Protein AF-A0A8S9NWI4-F1 (afdb_monomer)

Foldseek 3Di:
DDPDDDDDPPPPDDAAEAEDAPLALPVQLPDPPDALVVVCVVRVHPYYHYDNNVDDPVCVVVSCVRNVPPDDDDD

Organism: Brassica cretica (NCBI:txid69181)

Structure (mmCIF, N/CA/C/O backbone):
data_AF-A0A8S9NWI4-F1
#
_entry.id   AF-A0A8S9NWI4-F1
#
loop_
_atom_site.group_PDB
_atom_site.id
_atom_site.type_symbol
_atom_site.label_atom_id
_atom_site.label_alt_id
_atom_site.label_comp_id
_atom_site.label_asym_id
_atom_site.label_entity_id
_atom_site.label_seq_id
_atom_site.pdbx_PDB_ins_code
_atom_site.Cartn_x
_atom_site.Cartn_y
_atom_site.Cartn_z
_atom_site.occupancy
_atom_site.B_iso_or_equiv
_atom_site.auth_seq_id
_atom_site.auth_comp_id
_atom_site.auth_asym_id
_atom_site.auth_atom_id
_atom_site.pdbx_PDB_model_num
ATOM 1 N N . MET A 1 1 ? 21.715 10.230 1.769 1.00 45.56 1 MET A N 1
ATOM 2 C CA . MET A 1 1 ? 21.895 8.802 1.430 1.00 45.56 1 MET A CA 1
ATOM 3 C C . MET A 1 1 ? 20.573 8.273 0.912 1.00 45.56 1 MET A C 1
ATOM 5 O O . MET A 1 1 ? 19.581 8.372 1.622 1.00 45.56 1 MET A O 1
ATOM 9 N N . THR A 1 2 ? 20.516 7.797 -0.328 1.00 53.66 2 THR A N 1
ATOM 10 C CA . THR 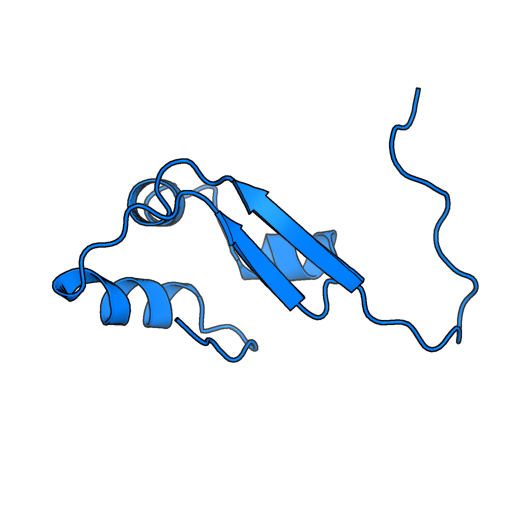A 1 2 ? 19.290 7.203 -0.870 1.00 53.66 2 THR A CA 1
ATOM 11 C C . THR A 1 2 ? 19.273 5.730 -0.480 1.00 53.66 2 THR A C 1
ATOM 13 O O . THR A 1 2 ? 20.086 4.957 -0.969 1.00 53.66 2 THR A O 1
ATOM 16 N N . MET A 1 3 ? 18.364 5.331 0.413 1.00 80.88 3 MET A N 1
ATOM 17 C CA . MET A 1 3 ? 18.214 3.917 0.796 1.00 80.88 3 MET A CA 1
ATOM 18 C C . MET A 1 3 ? 17.632 3.046 -0.328 1.00 80.88 3 MET A C 1
ATOM 20 O O . MET A 1 3 ? 17.491 1.840 -0.154 1.00 80.88 3 MET A O 1
ATOM 24 N N . ARG A 1 4 ? 17.262 3.639 -1.471 1.00 78.88 4 ARG A N 1
ATOM 25 C CA . ARG A 1 4 ? 16.732 2.895 -2.612 1.00 78.88 4 ARG A CA 1
ATOM 26 C C . ARG A 1 4 ? 17.861 2.552 -3.588 1.00 78.88 4 ARG A C 1
ATOM 28 O O . ARG A 1 4 ? 18.601 3.466 -3.965 1.00 78.88 4 ARG A O 1
ATOM 35 N N . PRO A 1 5 ? 17.977 1.283 -4.011 1.00 82.69 5 PRO A N 1
ATOM 36 C CA . PRO A 1 5 ? 18.844 0.917 -5.119 1.00 82.69 5 PRO A CA 1
ATOM 37 C C . PRO A 1 5 ? 18.385 1.615 -6.412 1.00 82.69 5 PRO A C 1
ATOM 39 O O . PRO A 1 5 ? 17.221 2.024 -6.511 1.00 82.69 5 PRO A O 1
ATOM 42 N N . PRO A 1 6 ? 19.288 1.779 -7.393 1.00 84.81 6 PRO A N 1
ATOM 43 C CA . PRO A 1 6 ? 18.927 2.326 -8.693 1.00 84.81 6 PRO A CA 1
ATOM 44 C C . PRO A 1 6 ? 17.834 1.476 -9.372 1.00 84.81 6 PRO A C 1
ATOM 46 O O . PRO A 1 6 ? 17.746 0.273 -9.106 1.00 84.81 6 PRO A O 1
ATOM 49 N N . PRO A 1 7 ? 16.997 2.080 -10.238 1.00 83.94 7 PRO A N 1
ATOM 50 C CA . PRO A 1 7 ? 15.990 1.349 -11.001 1.00 83.94 7 PRO A CA 1
ATOM 51 C C . PRO A 1 7 ? 16.611 0.245 -11.863 1.00 83.94 7 PRO A C 1
ATOM 53 O O . PRO A 1 7 ? 17.753 0.364 -12.312 1.00 83.94 7 PRO A O 1
ATOM 56 N N . LEU A 1 8 ? 15.840 -0.814 -12.116 1.00 87.19 8 LEU A N 1
ATOM 57 C CA . LEU A 1 8 ? 16.233 -1.852 -13.065 1.00 87.19 8 LEU A CA 1
ATOM 58 C C . LEU A 1 8 ? 16.297 -1.276 -14.492 1.00 87.19 8 LEU A C 1
ATOM 60 O O . LEU A 1 8 ? 15.544 -0.349 -14.801 1.00 87.19 8 LEU A O 1
ATOM 64 N N . PRO A 1 9 ? 17.161 -1.821 -15.370 1.00 91.94 9 PRO A N 1
ATOM 65 C CA . PRO A 1 9 ? 17.177 -1.452 -16.780 1.00 91.94 9 PRO A CA 1
ATOM 66 C C . PRO A 1 9 ? 15.804 -1.643 -17.429 1.00 91.94 9 PRO A C 1
ATOM 68 O O . PRO A 1 9 ? 15.090 -2.606 -17.126 1.00 91.94 9 PRO A O 1
ATOM 71 N N . GLU A 1 10 ? 15.455 -0.750 -18.350 1.00 86.94 10 GLU A N 1
ATOM 72 C CA . GLU A 1 10 ? 14.204 -0.826 -19.102 1.00 86.94 10 GLU A CA 1
ATOM 73 C C . GLU A 1 10 ? 14.102 -2.156 -19.872 1.00 86.94 10 GLU A C 1
ATOM 75 O O . GLU A 1 10 ? 15.084 -2.644 -20.431 1.00 86.94 10 GLU A O 1
ATOM 80 N N . GLY A 1 11 ? 12.922 -2.782 -19.848 1.00 88.94 11 GLY A N 1
ATOM 81 C CA . GLY A 1 11 ? 12.687 -4.095 -20.461 1.00 88.94 11 GLY A CA 1
ATOM 82 C C . GLY A 1 11 ? 13.115 -5.302 -19.617 1.00 88.94 11 GLY A C 1
ATOM 83 O O . GLY A 1 11 ? 12.870 -6.438 -20.022 1.00 88.94 11 GLY A O 1
ATOM 84 N N . THR A 1 12 ? 13.703 -5.096 -18.432 1.00 93.31 12 THR A N 1
ATOM 85 C CA . THR A 1 12 ? 13.953 -6.197 -17.490 1.00 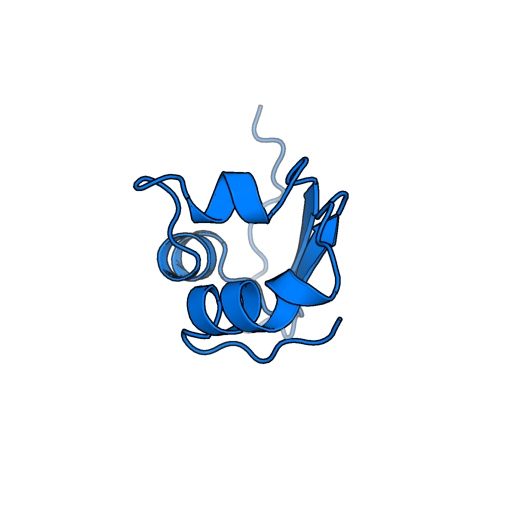93.31 12 THR A CA 1
ATOM 86 C C . THR A 1 12 ? 12.623 -6.793 -17.029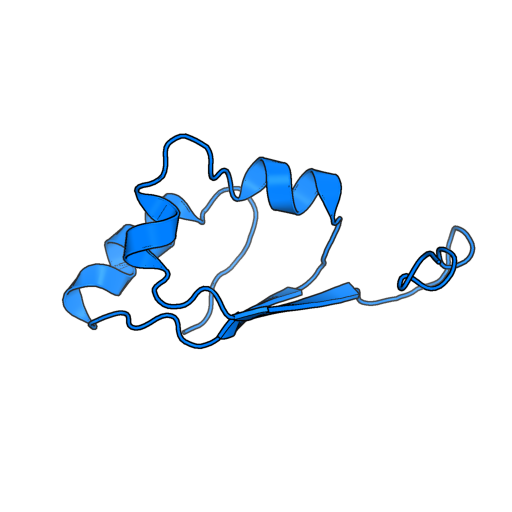 1.00 93.31 12 THR A C 1
ATOM 88 O O . THR A 1 12 ? 11.817 -6.108 -16.401 1.00 93.31 12 THR A O 1
ATOM 91 N N . MET A 1 13 ? 12.401 -8.083 -17.292 1.00 93.00 13 MET A N 1
ATOM 92 C CA . MET A 1 13 ? 11.269 -8.805 -16.709 1.00 93.00 13 MET A CA 1
ATOM 93 C C . MET A 1 13 ? 11.489 -8.930 -15.201 1.00 93.00 13 MET A C 1
ATOM 95 O O . MET A 1 13 ? 12.397 -9.629 -14.751 1.00 93.00 13 MET A O 1
ATOM 99 N N . SER A 1 14 ? 10.673 -8.239 -14.414 1.00 91.12 14 SER A N 1
ATOM 100 C CA . SER A 1 14 ? 10.769 -8.239 -12.957 1.00 91.12 14 SER A CA 1
ATOM 101 C C . SER A 1 14 ? 9.389 -8.151 -12.329 1.00 91.12 14 SER A C 1
ATOM 103 O O . SER A 1 14 ? 8.469 -7.641 -12.959 1.00 91.12 14 SER A O 1
ATOM 105 N N . VAL A 1 15 ? 9.276 -8.618 -11.088 1.00 92.69 15 VAL A N 1
ATOM 106 C CA . VAL A 1 15 ? 8.098 -8.411 -10.243 1.00 92.69 15 VAL A CA 1
ATOM 107 C C . VAL A 1 15 ? 8.514 -7.532 -9.071 1.00 92.69 15 VAL A C 1
ATOM 109 O O . VAL A 1 15 ? 9.404 -7.896 -8.298 1.00 92.69 15 VAL A O 1
ATOM 112 N N . LYS A 1 16 ? 7.880 -6.373 -8.922 1.00 91.31 16 LYS A N 1
ATOM 113 C CA . LYS A 1 16 ? 8.083 -5.454 -7.810 1.00 91.31 16 LYS A CA 1
ATOM 114 C C . LYS A 1 16 ? 7.081 -5.749 -6.702 1.00 91.31 16 LYS A C 1
ATOM 116 O O . LYS A 1 16 ? 5.898 -5.429 -6.795 1.00 91.31 16 LYS A O 1
ATOM 121 N N . ILE A 1 17 ? 7.600 -6.311 -5.615 1.00 92.88 17 ILE A N 1
ATOM 122 C CA . ILE A 1 17 ? 6.841 -6.585 -4.395 1.00 92.88 17 ILE A CA 1
ATOM 123 C C . ILE A 1 17 ? 7.149 -5.497 -3.369 1.00 92.88 17 ILE A C 1
ATOM 125 O O . ILE A 1 17 ? 8.309 -5.251 -3.033 1.00 92.88 17 ILE A O 1
ATOM 129 N N . MET A 1 18 ? 6.107 -4.860 -2.848 1.00 91.94 18 MET A N 1
ATOM 130 C CA . MET A 1 18 ? 6.194 -3.894 -1.761 1.00 91.94 18 MET A CA 1
ATOM 131 C C . MET A 1 18 ? 5.556 -4.481 -0.504 1.00 91.94 18 MET A C 1
ATOM 133 O O . MET A 1 18 ? 4.465 -5.036 -0.553 1.00 91.94 18 MET A O 1
ATOM 137 N N . THR A 1 19 ? 6.221 -4.340 0.640 1.00 93.31 19 THR A N 1
ATOM 138 C CA . THR A 1 19 ? 5.650 -4.687 1.946 1.00 93.31 19 THR A CA 1
ATOM 139 C C . THR A 1 19 ? 5.541 -3.436 2.796 1.00 93.31 19 THR A C 1
ATOM 141 O O . THR A 1 19 ? 6.477 -2.636 2.851 1.00 93.31 19 THR A O 1
ATOM 144 N N . TRP A 1 20 ? 4.401 -3.255 3.455 1.00 92.75 20 TRP A N 1
ATOM 145 C CA . TRP A 1 20 ? 4.149 -2.079 4.272 1.00 92.75 20 TRP A CA 1
ATOM 146 C C . TRP A 1 20 ? 3.397 -2.435 5.550 1.00 92.75 20 TRP A C 1
ATOM 148 O O . TRP A 1 20 ? 2.249 -2.876 5.526 1.00 92.75 20 TRP A O 1
ATOM 158 N N . ASN A 1 21 ? 4.040 -2.185 6.688 1.00 93.69 21 ASN A N 1
ATOM 159 C CA . ASN A 1 21 ? 3.369 -2.125 7.977 1.00 93.69 21 ASN A CA 1
ATOM 160 C C . ASN A 1 21 ? 2.544 -0.837 8.089 1.00 93.69 21 ASN A C 1
ATOM 162 O O . ASN A 1 21 ? 3.098 0.260 8.175 1.00 93.69 21 ASN A O 1
ATOM 166 N N . VAL A 1 22 ? 1.221 -0.988 8.089 1.00 92.06 22 VAL A N 1
ATOM 167 C CA . VAL A 1 22 ? 0.270 0.133 8.106 1.00 92.06 22 VAL A CA 1
ATOM 168 C C . VAL A 1 22 ? -0.262 0.453 9.500 1.00 92.06 22 VAL A C 1
ATOM 170 O O . VAL A 1 22 ? -1.011 1.413 9.648 1.00 92.06 22 VAL A O 1
ATOM 173 N N . ASN A 1 23 ? 0.097 -0.342 10.518 1.00 92.06 23 ASN A N 1
ATOM 174 C CA . ASN A 1 23 ? -0.345 -0.169 11.904 1.00 92.06 23 ASN A CA 1
ATOM 175 C C . ASN A 1 23 ? -1.872 0.067 12.048 1.00 92.06 23 ASN A C 1
ATOM 177 O O . ASN A 1 23 ? -2.325 0.861 12.872 1.00 92.06 23 ASN A O 1
ATOM 181 N N . GLY A 1 24 ? -2.682 -0.623 11.242 1.00 91.88 24 GLY A N 1
ATOM 182 C CA . GLY A 1 24 ? -4.132 -0.438 11.160 1.00 91.88 24 GLY A CA 1
ATOM 183 C C . GLY A 1 24 ? -4.601 0.118 9.816 1.00 91.88 24 GLY A C 1
ATOM 184 O O . GLY A 1 24 ? -4.773 1.324 9.645 1.00 91.88 24 GLY A O 1
ATOM 185 N N . LEU A 1 25 ? -4.941 -0.777 8.887 1.00 89.75 25 LEU A N 1
ATOM 186 C CA . LEU A 1 25 ? -5.373 -0.423 7.532 1.00 89.75 25 LEU A CA 1
ATOM 187 C C . LEU A 1 25 ? -6.677 0.388 7.525 1.00 89.75 25 LEU A C 1
ATOM 189 O O . LEU A 1 25 ? -6.838 1.312 6.738 1.00 89.75 25 LEU A O 1
ATOM 193 N N . ARG A 1 26 ? -7.598 0.110 8.455 1.00 88.19 26 ARG A N 1
ATOM 194 C CA . ARG A 1 26 ? -8.848 0.878 8.569 1.00 88.19 26 ARG A CA 1
ATOM 195 C C . ARG A 1 26 ? -8.608 2.346 8.924 1.00 88.19 26 ARG A C 1
ATOM 197 O O . ARG A 1 26 ? -9.344 3.205 8.455 1.00 88.19 26 ARG A O 1
ATOM 204 N N . ALA A 1 27 ? -7.639 2.629 9.794 1.00 89.38 27 ALA A N 1
ATOM 205 C CA . ALA A 1 27 ? -7.309 4.005 10.152 1.00 89.38 27 ALA A CA 1
ATOM 206 C C . ALA A 1 27 ? -6.651 4.715 8.964 1.00 89.38 27 ALA A C 1
ATOM 208 O O . ALA A 1 27 ? -7.039 5.835 8.652 1.0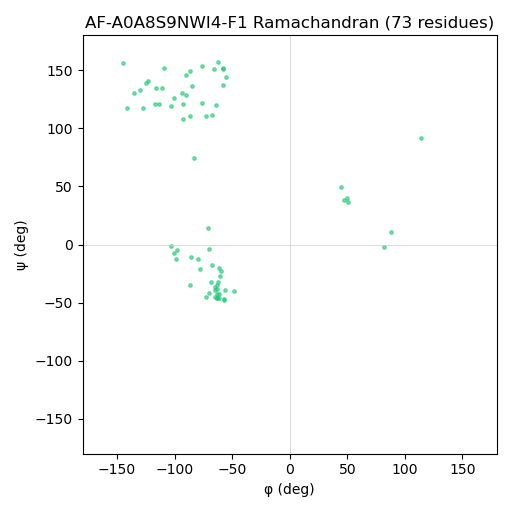0 89.38 27 ALA A O 1
ATOM 209 N N . LEU A 1 28 ? -5.747 4.022 8.261 1.00 90.19 28 LEU A N 1
ATOM 210 C CA . LEU A 1 28 ? -5.101 4.516 7.046 1.00 90.19 28 LEU A CA 1
ATOM 211 C C . LEU A 1 28 ? -6.120 4.894 5.958 1.00 90.19 28 LEU A C 1
ATOM 213 O O . LEU A 1 28 ? -6.045 5.991 5.421 1.00 90.19 28 LEU A O 1
ATOM 217 N N . LEU A 1 29 ? -7.108 4.036 5.686 1.00 87.25 29 LEU A N 1
ATOM 218 C CA . LEU A 1 29 ? -8.136 4.283 4.662 1.00 87.25 29 LEU A CA 1
ATOM 219 C C . LEU A 1 29 ? -9.095 5.435 4.988 1.00 87.25 29 LEU A C 1
ATOM 221 O O . LEU A 1 29 ? -9.782 5.925 4.101 1.00 87.25 29 LEU A O 1
ATOM 225 N N . LYS A 1 30 ? -9.166 5.864 6.251 1.00 87.50 30 LYS A N 1
ATOM 226 C CA . LYS A 1 30 ? -9.966 7.028 6.659 1.00 87.50 30 LYS A CA 1
ATOM 227 C C . LYS A 1 30 ? -9.221 8.349 6.501 1.00 87.50 30 LYS A C 1
ATOM 229 O O . LYS A 1 30 ? -9.829 9.399 6.688 1.00 87.50 30 LYS A O 1
ATOM 234 N N . LEU A 1 31 ? -7.917 8.313 6.233 1.00 88.69 31 LEU A N 1
ATOM 235 C CA . LEU A 1 31 ? -7.141 9.522 6.004 1.00 88.69 31 LEU A CA 1
ATOM 236 C C . LEU A 1 31 ? -7.452 10.050 4.606 1.00 88.69 31 LEU A C 1
ATOM 238 O O . LEU A 1 31 ? -7.185 9.370 3.622 1.00 88.69 31 LEU A O 1
ATOM 242 N N . GLU A 1 32 ? -7.941 11.286 4.513 1.00 84.00 32 GLU A N 1
ATOM 243 C CA . GLU A 1 32 ? -8.224 11.939 3.224 1.00 84.00 32 GLU A CA 1
ATOM 244 C C . GLU A 1 32 ? -6.977 12.074 2.336 1.00 84.00 32 GLU A C 1
ATOM 246 O O . GLU A 1 32 ? -7.075 12.171 1.117 1.00 84.00 32 GLU A O 1
ATOM 251 N N . SER A 1 33 ? -5.788 12.060 2.944 1.00 85.94 33 SER A N 1
ATOM 252 C CA . SER A 1 33 ? -4.506 12.111 2.243 1.00 85.94 33 SER A CA 1
ATOM 253 C C . SER A 1 33 ? -4.061 10.770 1.658 1.00 85.94 33 SER A C 1
ATOM 255 O O . SER A 1 33 ? -3.099 10.739 0.889 1.00 85.94 33 SER A O 1
ATOM 257 N N . PHE A 1 34 ? -4.703 9.658 2.029 1.00 87.31 34 PHE A N 1
ATOM 258 C CA . PHE A 1 34 ? -4.332 8.342 1.532 1.00 87.31 34 PHE A CA 1
ATOM 259 C C . PHE A 1 34 ? -5.137 7.978 0.285 1.00 87.31 34 PHE A C 1
ATOM 261 O O . PHE A 1 34 ? -6.359 7.865 0.319 1.00 87.31 34 PHE A O 1
ATOM 268 N N . SER A 1 35 ? -4.425 7.722 -0.811 1.00 86.31 35 SER A N 1
ATOM 269 C CA . SER A 1 35 ? -4.994 7.191 -2.046 1.00 86.31 35 SER A CA 1
ATOM 270 C C . SER A 1 35 ? -4.207 5.950 -2.481 1.00 86.31 35 SER A C 1
ATOM 272 O O . SER A 1 35 ? -3.016 6.067 -2.796 1.00 86.31 35 SER A O 1
ATOM 274 N N . PRO A 1 36 ? -4.848 4.767 -2.536 1.00 83.00 36 PRO A N 1
ATOM 275 C CA . PRO A 1 36 ? -4.231 3.555 -3.072 1.00 83.00 36 PRO A CA 1
ATOM 276 C C . PRO A 1 36 ? -3.730 3.743 -4.508 1.00 83.00 36 PRO A C 1
ATOM 278 O O . PRO A 1 36 ? -2.623 3.320 -4.831 1.00 83.00 36 PRO A O 1
ATOM 281 N N . LEU A 1 37 ? -4.494 4.463 -5.338 1.00 84.44 37 LEU A N 1
ATOM 282 C CA . LEU A 1 37 ? -4.125 4.770 -6.719 1.00 84.44 37 LEU A CA 1
ATOM 283 C C . LEU A 1 37 ? -2.853 5.625 -6.802 1.00 84.44 37 LEU A C 1
ATOM 285 O O . LEU A 1 37 ? -1.950 5.319 -7.577 1.00 84.44 37 LEU A O 1
ATOM 289 N N . GLN A 1 38 ? -2.736 6.680 -5.989 1.00 88.06 38 GLN A N 1
ATOM 290 C CA . GLN A 1 38 ? -1.519 7.502 -5.980 1.00 88.06 38 GLN A CA 1
ATOM 291 C C . GLN A 1 38 ? -0.298 6.714 -5.499 1.00 88.06 38 GLN A C 1
ATOM 293 O O . GLN A 1 38 ? 0.803 6.911 -6.016 1.00 88.06 38 GLN A O 1
ATOM 298 N N . LEU A 1 39 ? -0.482 5.810 -4.531 1.00 88.81 39 LEU A N 1
ATOM 299 C CA . LEU A 1 39 ? 0.578 4.914 -4.080 1.00 88.81 39 LEU A CA 1
ATOM 300 C C . LEU A 1 39 ? 1.024 3.975 -5.210 1.00 88.81 39 LEU A C 1
ATOM 302 O O . LEU A 1 39 ? 2.225 3.842 -5.439 1.00 88.81 39 LEU A O 1
ATOM 306 N N . ALA A 1 40 ? 0.073 3.375 -5.929 1.00 87.31 40 ALA A N 1
ATOM 307 C CA . ALA A 1 40 ? 0.335 2.504 -7.071 1.00 87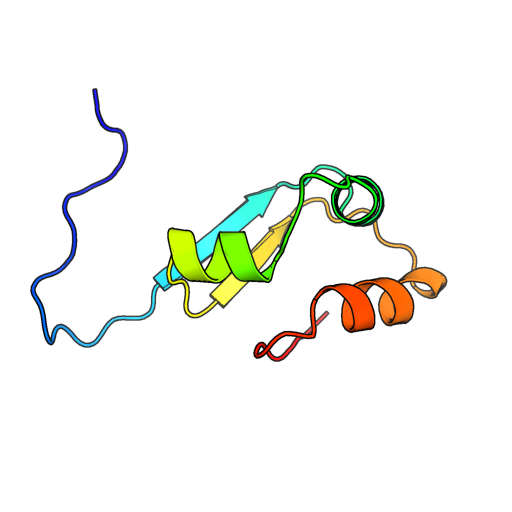.31 40 ALA A CA 1
ATOM 308 C C . ALA A 1 40 ? 1.067 3.234 -8.202 1.00 87.31 40 ALA A C 1
ATOM 310 O O . ALA A 1 40 ? 2.084 2.746 -8.677 1.00 87.31 40 ALA A O 1
ATOM 311 N N . LEU A 1 41 ? 0.633 4.440 -8.577 1.00 87.19 41 LEU A N 1
ATOM 312 C CA . LEU A 1 41 ? 1.295 5.234 -9.620 1.00 87.19 41 LEU A CA 1
ATOM 313 C C . LEU A 1 41 ? 2.712 5.657 -9.223 1.00 87.19 41 LEU A C 1
ATOM 315 O O . LEU A 1 41 ? 3.622 5.665 -10.048 1.00 87.19 41 LEU A O 1
ATOM 319 N N . ARG A 1 42 ? 2.909 6.017 -7.952 1.00 89.06 42 ARG A N 1
ATOM 320 C CA . ARG A 1 42 ? 4.208 6.469 -7.449 1.00 89.06 42 ARG A CA 1
ATOM 321 C C . ARG A 1 42 ? 5.208 5.328 -7.327 1.00 89.06 42 ARG A C 1
ATOM 323 O O . ARG A 1 42 ? 6.383 5.509 -7.637 1.00 89.06 42 ARG A O 1
ATOM 330 N N . GLU A 1 43 ? 4.775 4.199 -6.778 1.00 89.94 43 GLU A N 1
ATOM 331 C CA . GLU A 1 43 ? 5.670 3.090 -6.467 1.00 89.94 43 GLU A CA 1
ATOM 332 C C . GLU A 1 43 ? 5.644 1.994 -7.537 1.00 89.94 43 GLU A C 1
ATOM 334 O O . GLU A 1 43 ? 6.564 1.189 -7.550 1.00 89.94 43 GLU A O 1
ATOM 339 N N . ASN A 1 44 ? 4.693 1.980 -8.470 1.00 88.81 44 ASN A N 1
ATOM 340 C CA . ASN A 1 44 ? 4.611 1.043 -9.597 1.00 88.81 44 ASN A CA 1
ATOM 341 C C . ASN A 1 44 ? 4.886 -0.415 -9.184 1.00 88.81 44 ASN A C 1
ATOM 343 O O . ASN A 1 44 ? 5.784 -1.064 -9.721 1.00 88.81 44 ASN A O 1
ATOM 347 N N . PHE A 1 45 ? 4.211 -0.878 -8.129 1.00 90.94 45 PHE A N 1
ATOM 348 C CA . PHE A 1 45 ? 4.343 -2.247 -7.637 1.00 90.94 45 PHE A CA 1
ATOM 349 C C . PHE A 1 45 ? 3.377 -3.176 -8.372 1.00 90.94 45 PHE A C 1
ATOM 351 O O . PHE A 1 45 ? 2.260 -2.787 -8.718 1.00 90.94 45 PHE A O 1
ATOM 358 N N . ASP A 1 46 ? 3.792 -4.429 -8.517 1.00 90.50 46 ASP A N 1
ATOM 359 C CA . ASP A 1 46 ? 2.940 -5.512 -9.003 1.00 90.50 46 ASP A CA 1
ATOM 360 C C . ASP A 1 46 ? 2.157 -6.142 -7.846 1.00 90.50 46 ASP A C 1
ATOM 362 O O . ASP A 1 46 ? 1.003 -6.533 -7.997 1.00 90.50 46 ASP A O 1
ATOM 366 N N . VAL A 1 47 ? 2.774 -6.213 -6.659 1.00 91.62 47 VAL A N 1
ATOM 367 C CA . VAL A 1 47 ? 2.170 -6.790 -5.451 1.00 91.62 47 VAL A CA 1
ATOM 368 C C . VAL A 1 47 ? 2.442 -5.891 -4.248 1.00 91.62 47 VAL A C 1
ATOM 370 O O . VAL A 1 47 ? 3.591 -5.533 -3.983 1.00 91.62 47 VAL A O 1
ATOM 373 N N . LEU A 1 48 ? 1.395 -5.569 -3.484 1.00 91.62 48 LEU A N 1
ATOM 374 C CA . LEU A 1 48 ? 1.490 -4.850 -2.212 1.00 91.62 48 LEU A CA 1
ATOM 375 C C . LEU A 1 48 ? 0.984 -5.724 -1.063 1.00 91.62 48 LEU A C 1
ATOM 377 O O . LEU A 1 48 ? -0.178 -6.119 -1.027 1.00 91.62 48 LEU A O 1
ATOM 381 N N . CYS A 1 49 ? 1.857 -5.977 -0.093 1.00 92.50 49 CYS A N 1
ATOM 382 C CA . CYS A 1 49 ? 1.552 -6.729 1.115 1.00 92.50 49 CYS A CA 1
ATOM 383 C C . CYS A 1 49 ? 1.379 -5.778 2.303 1.00 92.50 49 CYS A C 1
ATOM 385 O O . CYS A 1 49 ? 2.323 -5.088 2.696 1.00 92.50 49 CYS A O 1
ATOM 387 N N . PHE A 1 50 ? 0.197 -5.780 2.920 1.00 91.75 50 PHE A N 1
ATOM 388 C CA . PHE A 1 50 ? -0.051 -5.032 4.152 1.00 91.75 50 PHE A CA 1
ATOM 389 C C . PHE A 1 50 ? 0.254 -5.874 5.393 1.00 91.75 50 PHE A C 1
ATOM 391 O O . PHE A 1 50 ? -0.262 -6.976 5.563 1.00 91.75 50 PHE A O 1
ATOM 398 N N . GLN A 1 51 ? 1.054 -5.320 6.299 1.00 92.62 51 GLN A N 1
ATOM 399 C CA . GLN A 1 51 ? 1.370 -5.897 7.605 1.00 92.62 51 GLN A CA 1
ATOM 400 C C . GLN A 1 51 ? 0.696 -5.080 8.711 1.00 92.62 51 GLN A C 1
ATOM 402 O O . GLN A 1 51 ? 0.441 -3.887 8.549 1.00 92.62 51 GLN A O 1
ATOM 407 N N . GLU A 1 52 ? 0.392 -5.728 9.840 1.00 92.69 52 GLU A N 1
ATOM 408 C CA . GLU A 1 52 ? -0.360 -5.122 10.950 1.00 92.69 52 GLU A CA 1
ATOM 409 C C . GLU A 1 52 ? -1.656 -4.4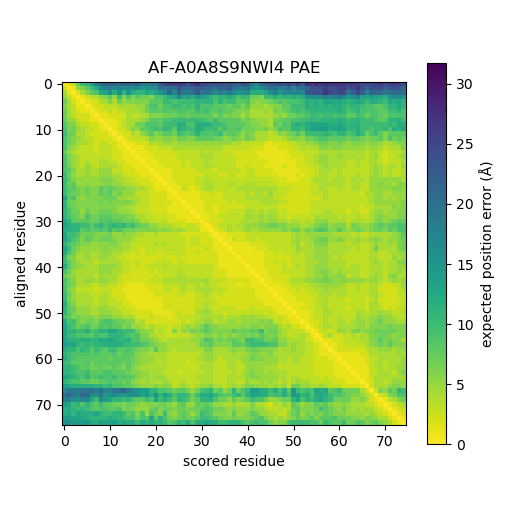24 10.501 1.00 92.69 52 GLU A C 1
ATOM 411 O O . GLU A 1 52 ? -2.025 -3.364 11.004 1.00 92.69 52 GLU A O 1
ATOM 416 N N . ALA A 1 53 ? -2.387 -5.020 9.556 1.00 88.50 53 ALA A N 1
ATOM 417 C CA . ALA A 1 53 ? -3.614 -4.420 9.041 1.00 88.50 53 ALA A CA 1
ATOM 418 C C . ALA A 1 53 ? -4.684 -4.219 10.136 1.00 88.50 53 ALA A C 1
ATOM 420 O O . ALA A 1 53 ? -5.494 -3.299 10.028 1.00 88.50 53 ALA A O 1
ATOM 421 N N . LYS A 1 54 ? -4.670 -5.038 11.204 1.00 89.31 54 LYS A N 1
ATOM 422 C CA . LYS A 1 54 ? -5.585 -4.963 12.368 1.00 89.31 54 LYS A CA 1
ATOM 423 C C . LYS A 1 54 ? -7.065 -4.887 11.948 1.00 89.31 54 LYS A C 1
ATOM 425 O O . LYS A 1 54 ? -7.870 -4.187 12.562 1.00 89.31 54 LYS A O 1
ATOM 430 N N . ILE A 1 55 ? -7.420 -5.601 10.876 1.00 86.00 55 ILE A N 1
ATOM 431 C CA . ILE A 1 55 ? -8.779 -5.651 10.327 1.00 86.00 55 ILE A CA 1
ATOM 432 C C . ILE A 1 55 ? -9.594 -6.709 11.073 1.00 86.00 55 ILE A C 1
ATOM 434 O O . ILE A 1 55 ? -9.126 -7.815 11.321 1.00 86.00 55 ILE A O 1
ATOM 438 N N . GLN A 1 56 ? -10.837 -6.368 11.410 1.00 85.62 56 GLN A N 1
ATOM 439 C CA . GLN A 1 56 ? -11.841 -7.332 11.866 1.00 85.62 56 GLN A CA 1
ATOM 440 C C . GLN A 1 56 ? -12.619 -7.862 10.657 1.00 85.62 56 GLN A C 1
ATOM 442 O O . GLN A 1 56 ? -12.896 -7.091 9.741 1.00 85.62 56 GLN A O 1
ATOM 447 N N . VAL A 1 57 ? -13.044 -9.131 10.678 1.00 84.50 57 VAL A N 1
ATOM 448 C CA . VAL A 1 57 ? -13.752 -9.795 9.556 1.00 84.50 57 VAL A CA 1
ATOM 449 C C . VAL A 1 57 ? -14.910 -8.950 9.004 1.00 84.50 57 VAL A C 1
ATOM 451 O O . VAL A 1 57 ? -15.060 -8.804 7.796 1.00 84.50 57 VAL A O 1
ATOM 454 N N . LYS A 1 58 ? -15.671 -8.288 9.884 1.00 85.94 58 LYS A N 1
ATOM 455 C CA . LYS A 1 58 ? -16.797 -7.412 9.512 1.00 85.94 58 LYS A CA 1
ATOM 456 C C . LYS A 1 58 ? -16.421 -6.195 8.647 1.00 85.94 58 LYS A C 1
ATOM 458 O O . LYS A 1 58 ? -17.297 -5.601 8.035 1.00 85.94 58 LYS A O 1
ATOM 463 N N . ASN A 1 59 ? -15.151 -5.789 8.638 1.00 84.56 59 ASN A N 1
ATOM 464 C CA . ASN A 1 59 ? -14.649 -4.618 7.913 1.00 84.56 59 ASN A CA 1
ATOM 465 C C . ASN A 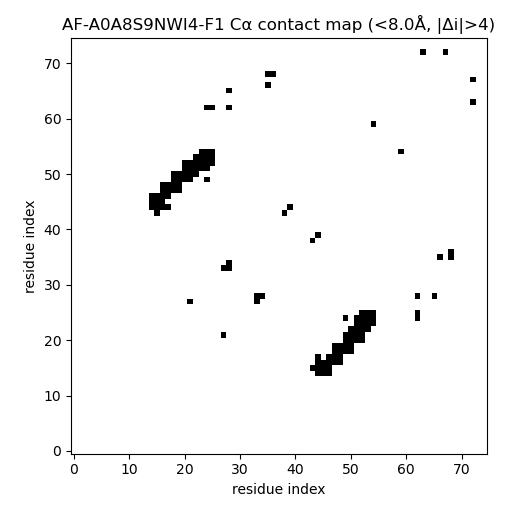1 59 ? -13.910 -4.987 6.618 1.00 84.56 59 ASN A C 1
ATOM 467 O O . ASN A 1 59 ? -13.475 -4.088 5.907 1.00 84.56 59 ASN A O 1
ATOM 471 N N . VAL A 1 60 ? -13.762 -6.275 6.291 1.00 84.12 60 VAL A N 1
ATOM 472 C CA . VAL A 1 60 ? -13.019 -6.714 5.096 1.00 84.12 60 VAL A CA 1
ATOM 473 C C . VAL A 1 60 ? -13.660 -6.182 3.811 1.00 84.12 60 VAL A C 1
ATOM 475 O O . VAL A 1 60 ? -12.960 -5.676 2.942 1.00 84.12 60 VAL A O 1
ATOM 478 N N . GLU A 1 61 ? -14.989 -6.214 3.708 1.00 84.75 61 GLU A N 1
ATOM 479 C CA . GLU A 1 61 ? -15.698 -5.747 2.506 1.00 84.75 61 GLU A CA 1
ATOM 480 C C . GLU A 1 61 ? -15.612 -4.225 2.300 1.00 84.75 61 GLU A C 1
ATOM 482 O O . GLU A 1 61 ? -15.550 -3.748 1.169 1.00 84.75 61 GLU A O 1
ATOM 487 N N . GLU A 1 62 ? -15.559 -3.4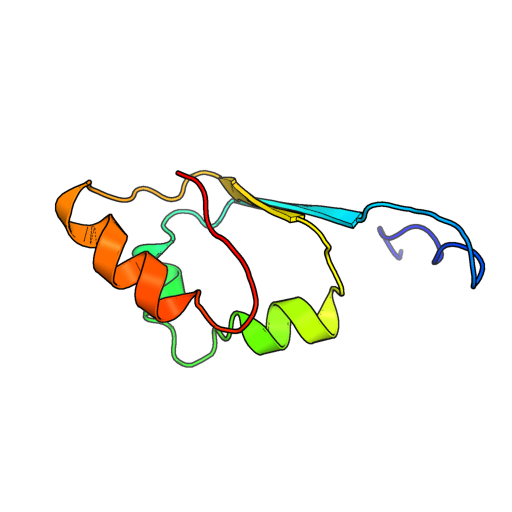52 3.389 1.00 84.12 62 GLU A N 1
ATOM 488 C CA . GLU A 1 62 ? -15.323 -2.000 3.346 1.00 84.12 62 GLU A CA 1
ATOM 489 C C . GLU A 1 62 ? -13.914 -1.701 2.812 1.00 84.12 62 GLU A C 1
ATOM 491 O O . GLU A 1 62 ? -13.745 -0.873 1.921 1.00 84.12 62 GLU A O 1
ATOM 496 N N . VAL A 1 63 ? -12.913 -2.432 3.314 1.00 84.75 63 VAL A N 1
ATOM 497 C CA . VAL A 1 63 ? -11.510 -2.311 2.893 1.00 84.75 63 VAL A CA 1
ATOM 498 C C . VAL A 1 63 ? -11.342 -2.689 1.419 1.00 84.75 63 VAL A C 1
ATOM 500 O O . VAL A 1 63 ? -10.670 -1.967 0.692 1.00 84.75 63 VAL A O 1
ATOM 503 N N . LYS A 1 64 ? -11.987 -3.767 0.954 1.00 83.25 64 LYS A N 1
ATOM 504 C CA . LYS A 1 64 ? -11.961 -4.184 -0.460 1.00 83.25 64 LYS A CA 1
ATOM 505 C C . LYS A 1 64 ? -12.464 -3.090 -1.393 1.00 83.25 64 LYS A C 1
ATOM 507 O O . LYS A 1 64 ? -11.799 -2.772 -2.368 1.00 83.25 64 LYS A O 1
ATOM 512 N N . LYS A 1 65 ? -13.611 -2.484 -1.073 1.00 82.75 65 LYS A N 1
ATOM 513 C CA . LYS A 1 65 ? -14.183 -1.392 -1.876 1.00 82.75 65 LYS A CA 1
ATOM 514 C C . LYS A 1 65 ? -13.286 -0.160 -1.926 1.00 82.75 65 LYS A C 1
ATOM 516 O O . LYS A 1 65 ? -13.301 0.558 -2.913 1.00 82.75 65 LYS A O 1
ATOM 521 N N . ALA A 1 66 ? -12.535 0.105 -0.861 1.00 82.19 66 ALA A N 1
ATOM 522 C CA . ALA A 1 66 ? -11.633 1.248 -0.820 1.00 82.19 66 ALA A CA 1
ATOM 523 C C . ALA A 1 66 ? -10.328 1.012 -1.604 1.00 82.19 66 ALA A C 1
ATOM 525 O O . ALA A 1 66 ? -9.665 1.976 -1.971 1.00 82.19 66 ALA A O 1
ATOM 526 N N . LEU A 1 67 ? -9.948 -0.248 -1.842 1.00 82.50 67 LEU A N 1
ATOM 527 C CA . LEU A 1 67 ? -8.715 -0.625 -2.540 1.00 82.50 67 LEU A CA 1
ATOM 528 C C . LEU A 1 67 ? -8.927 -1.006 -4.019 1.00 82.50 67 LEU A C 1
ATOM 530 O O . LEU A 1 67 ? -7.939 -1.181 -4.727 1.00 82.50 67 LEU A O 1
ATOM 534 N N . SER A 1 68 ? -10.176 -1.108 -4.490 1.00 67.62 68 SER A N 1
ATOM 535 C CA . SER A 1 68 ? -10.560 -1.764 -5.754 1.00 67.62 68 SER A CA 1
ATOM 536 C C . SER A 1 68 ? -10.172 -1.053 -7.062 1.00 67.62 68 SER A C 1
ATOM 538 O O . SER A 1 68 ? -10.661 -1.428 -8.127 1.00 67.62 68 SER A O 1
ATOM 540 N N . ASP A 1 69 ? -9.292 -0.056 -7.035 1.00 67.81 69 ASP A N 1
ATOM 541 C CA . ASP A 1 69 ? -8.881 0.683 -8.234 1.00 67.81 69 ASP A CA 1
ATOM 542 C C . ASP A 1 69 ? -7.771 -0.058 -9.002 1.00 67.81 69 ASP A C 1
ATOM 544 O O . ASP A 1 69 ? -6.603 0.330 -8.985 1.00 67.81 69 ASP A O 1
ATOM 548 N N . GLY A 1 70 ? -8.143 -1.141 -9.693 1.00 72.38 70 GLY A N 1
ATOM 549 C CA . GLY A 1 70 ? -7.277 -1.823 -10.668 1.00 72.38 70 GLY A CA 1
ATOM 550 C C . GLY A 1 70 ? -6.359 -2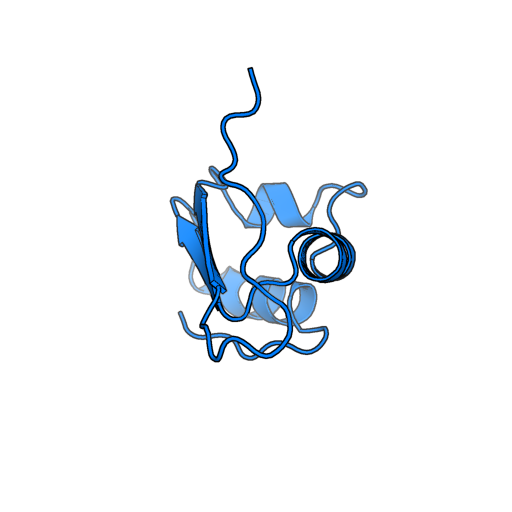.914 -10.109 1.00 72.38 70 GLY A C 1
ATOM 551 O O . GLY A 1 70 ? -5.499 -3.402 -10.838 1.00 72.38 70 GLY A O 1
ATOM 552 N N . TYR A 1 71 ? -6.552 -3.321 -8.852 1.00 80.75 71 TYR A N 1
ATOM 553 C CA . TYR A 1 71 ? -5.827 -4.427 -8.226 1.00 80.75 71 TYR A CA 1
ATOM 554 C C . TYR A 1 71 ? -6.789 -5.495 -7.706 1.00 80.75 71 TYR A C 1
ATOM 556 O O . TYR A 1 71 ? -7.811 -5.175 -7.102 1.00 80.75 71 TYR A O 1
ATOM 564 N N . ASP A 1 72 ? -6.416 -6.764 -7.876 1.00 83.06 72 ASP A N 1
ATOM 565 C CA . ASP A 1 72 ? -7.061 -7.877 -7.181 1.00 83.06 72 ASP A CA 1
ATOM 566 C C . ASP A 1 72 ? -6.597 -7.948 -5.717 1.00 83.06 72 ASP A C 1
ATOM 568 O O . ASP A 1 72 ? -5.503 -7.500 -5.353 1.00 83.06 72 ASP A O 1
ATOM 572 N N . HIS A 1 73 ? -7.438 -8.512 -4.847 1.00 81.44 73 HIS A N 1
ATOM 573 C CA . HIS A 1 73 ? -7.171 -8.581 -3.410 1.00 81.44 73 HIS A CA 1
ATOM 574 C C . HIS A 1 73 ? -7.362 -9.998 -2.866 1.00 81.44 73 HIS A C 1
ATOM 576 O O . HIS A 1 73 ? -8.401 -10.620 -3.082 1.00 81.44 73 HIS A O 1
ATOM 582 N N . SER A 1 74 ? -6.391 -10.469 -2.079 1.00 77.44 74 SER A N 1
ATOM 583 C CA . SER A 1 74 ? -6.446 -11.727 -1.326 1.00 77.44 74 SER A CA 1
ATOM 584 C C . SER A 1 74 ? -6.169 -11.443 0.153 1.00 77.44 74 SER A C 1
ATOM 586 O O . SER A 1 74 ? -5.293 -10.633 0.456 1.00 77.44 74 SER A O 1
ATOM 588 N N . PHE A 1 75 ? -6.915 -12.085 1.059 1.00 69.38 75 PHE A N 1
ATOM 589 C CA . PHE A 1 75 ? -6.857 -11.868 2.513 1.00 69.38 75 PHE A CA 1
ATOM 590 C C . PHE A 1 75 ? -6.682 -13.181 3.267 1.00 69.38 75 PHE A C 1
ATOM 592 O O . PHE A 1 75 ? -7.279 -14.185 2.816 1.00 69.38 75 PHE A O 1
#

Secondary structure (DSSP, 8-state):
---SPPPPPTT-----EEEEE-S-HHHHHT-TT--HHHHHHHH--SEEEEES----GGGHHHHHHHH-SS-----

Mean predicted aligned error: 5.56 Å

InterPro domains:
  IPR004808 AP endonuclease 1 [PTHR22748] (2-75)
  IPR036691 Endonuclease/exonuclease/phosphatase superfamily [G3DSA:3.60.10.10] (3-75)
  IPR036691 Endonuclease/exonuclease/phosphatase superfamily [SSF56219] (5-63)

Nearest PDB structures (foldseek):
  8ka4-assembly3_C  TM=8.770E-01  e=3.189E-07  Arabidopsis thaliana
  8ka4-assembly4_D  TM=8.730E-01  e=3.908E-07  Arabidopsis thaliana
  8ka4-assembly1_A  TM=8.728E-01  e=1.156E-06  Arabidopsis thaliana
  8ka3-assembly1_A  TM=8.431E-01  e=2.607E-06  Arabidopsis thaliana

pLDDT: mean 85.67, std 8.24, range [45.56, 93.69]

Sequence (75 aa):
MTMRPPPLPEGTMSVKIMTWNVNGLRALLKLESFSPLQLALRENFDVLCFQEAKIQVKNVEEVKKALSDGYDHSF

Solvent-accessible surface area (backbone atoms only — not comparable to full-atom values): 5056 Å² total; per-residue (Å²): 133,77,92,64,80,81,81,79,65,89,88,63,92,76,83,43,74,44,78,44,76,53,80,21,44,70,63,49,71,68,35,90,87,56,48,64,60,60,50,41,71,73,64,63,54,76,40,80,46,77,32,60,35,79,76,55,82,92,48,49,67,61,52,49,69,71,53,55,76,86,53,89,87,87,134

Radius of gyration: 14.12 Å; Cα contacts (8 Å, |Δi|>4): 64; chains: 1; bounding box: 39×24×33 Å